Protein AF-A0A7H0H1T9-F1 (afdb_monomer_lite)

InterPro domains:
  IPR041459 Polyvalent protein, metallopeptidase domain [PF18818] (3-115)

Organism: NCBI:txid1385715

Structure (mmCIF, N/CA/C/O backbone):
data_AF-A0A7H0H1T9-F1
#
_entry.id   AF-A0A7H0H1T9-F1
#
loop_
_atom_site.group_PDB
_atom_site.id
_atom_site.type_symbol
_atom_site.label_atom_id
_atom_site.label_alt_id
_atom_site.label_comp_id
_atom_site.label_asym_id
_atom_site.label_entity_id
_atom_site.label_seq_id
_atom_site.pdbx_PDB_ins_code
_atom_site.Cartn_x
_atom_site.Cartn_y
_atom_site.Cartn_z
_atom_site.occupancy
_atom_site.B_iso_or_equiv
_atom_site.auth_seq_id
_atom_site.auth_comp_id
_atom_site.auth_asym_id
_atom_site.auth_atom_id
_atom_site.pdbx_PDB_model_num
ATOM 1 N N . MET A 1 1 ? 8.985 -14.635 19.500 1.00 42.47 1 MET A N 1
ATOM 2 C CA . MET A 1 1 ? 9.413 -14.313 18.121 1.00 42.47 1 MET A CA 1
ATOM 3 C C . MET A 1 1 ? 8.354 -13.411 17.518 1.00 42.47 1 MET A C 1
ATOM 5 O O . MET A 1 1 ? 7.211 -13.838 17.452 1.00 42.47 1 MET A O 1
ATOM 9 N N . HIS A 1 2 ? 8.699 -12.178 17.147 1.00 50.00 2 HIS A N 1
ATOM 10 C CA . HIS A 1 2 ? 7.789 -11.312 16.397 1.00 50.00 2 HIS A CA 1
ATOM 11 C C . HIS A 1 2 ? 7.675 -11.887 14.982 1.00 50.00 2 HIS A C 1
ATOM 13 O O . HIS A 1 2 ? 8.656 -11.876 14.238 1.00 50.00 2 HIS A O 1
ATOM 19 N N . GLN A 1 3 ? 6.524 -12.466 14.643 1.00 75.88 3 GLN A N 1
ATOM 2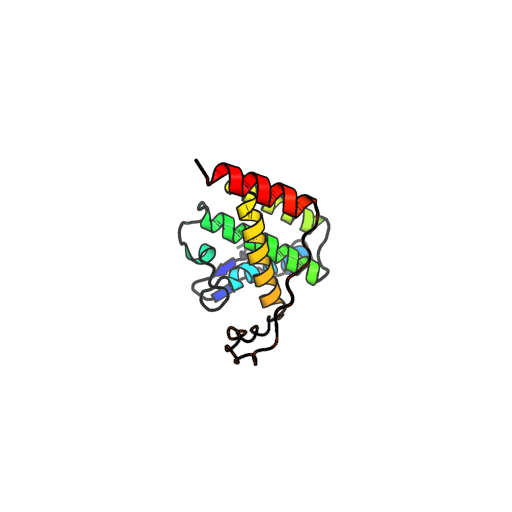0 C CA . GLN A 1 3 ? 6.206 -12.759 13.246 1.00 75.88 3 GLN A CA 1
ATOM 21 C C . GLN A 1 3 ? 6.087 -11.404 12.533 1.00 75.88 3 GLN A C 1
ATOM 23 O O . GLN A 1 3 ? 5.546 -10.469 13.116 1.00 75.88 3 GLN A O 1
ATOM 28 N N . ARG A 1 4 ? 6.681 -11.259 11.346 1.00 88.88 4 ARG A N 1
ATOM 29 C CA . ARG A 1 4 ? 6.696 -10.001 10.576 1.00 88.88 4 ARG A CA 1
ATOM 30 C C . ARG A 1 4 ? 5.705 -10.090 9.421 1.00 88.88 4 ARG A C 1
ATOM 32 O O . ARG A 1 4 ? 5.542 -11.179 8.874 1.00 88.88 4 ARG A O 1
ATOM 39 N N . ALA A 1 5 ? 5.089 -8.972 9.055 1.00 94.81 5 ALA A N 1
ATOM 40 C CA . ALA A 1 5 ? 4.353 -8.863 7.799 1.00 94.81 5 ALA A CA 1
ATOM 41 C C . ALA A 1 5 ? 5.335 -8.820 6.618 1.00 94.81 5 ALA A C 1
ATOM 43 O O . ALA A 1 5 ? 6.440 -8.292 6.779 1.00 94.81 5 ALA A O 1
ATOM 44 N N . TYR A 1 6 ? 4.983 -9.487 5.517 1.00 94.75 6 TYR A N 1
ATOM 45 C CA . TYR A 1 6 ? 5.679 -9.386 4.231 1.00 94.75 6 TYR A CA 1
ATOM 46 C C . TYR A 1 6 ? 4.896 -10.096 3.120 1.00 94.75 6 TYR A C 1
ATOM 48 O O . TYR A 1 6 ? 4.291 -11.150 3.335 1.00 94.75 6 TYR A O 1
ATOM 56 N N . TYR A 1 7 ? 5.028 -9.601 1.898 1.00 95.62 7 TYR A N 1
ATOM 57 C CA . TYR A 1 7 ? 4.786 -10.355 0.678 1.00 95.62 7 TYR A CA 1
ATOM 58 C C . TYR A 1 7 ? 6.059 -11.095 0.224 1.00 95.62 7 TYR A C 1
ATOM 60 O O . TYR A 1 7 ? 7.164 -10.553 0.247 1.00 95.62 7 TYR A O 1
ATOM 68 N N . SER A 1 8 ? 5.923 -12.359 -0.190 1.00 93.44 8 SER A N 1
ATOM 69 C CA . SER A 1 8 ? 7.004 -13.162 -0.776 1.00 93.44 8 SER A CA 1
ATOM 70 C C . SER A 1 8 ? 6.814 -13.296 -2.289 1.00 93.44 8 SER A C 1
ATOM 72 O O . SER A 1 8 ? 6.001 -14.117 -2.709 1.00 93.44 8 SER A O 1
ATOM 74 N N . PRO A 1 9 ? 7.595 -12.585 -3.129 1.00 90.69 9 PRO A N 1
ATOM 75 C CA . PRO A 1 9 ? 7.481 -12.704 -4.583 1.00 90.69 9 PRO A CA 1
ATOM 76 C C . PRO A 1 9 ? 7.804 -14.100 -5.124 1.00 90.69 9 PRO A C 1
ATOM 78 O O . PRO A 1 9 ? 7.276 -14.487 -6.156 1.00 90.69 9 PRO A O 1
ATOM 81 N N . MET A 1 10 ? 8.678 -14.852 -4.446 1.00 90.50 10 MET A N 1
ATOM 82 C CA . MET A 1 10 ? 9.077 -16.197 -4.878 1.00 90.50 10 MET A CA 1
ATOM 83 C C . MET A 1 10 ? 7.979 -17.236 -4.633 1.00 90.50 10 MET A C 1
ATOM 85 O O . MET A 1 10 ? 7.805 -18.139 -5.444 1.00 90.50 10 MET A O 1
ATOM 89 N N . MET A 1 11 ? 7.284 -17.130 -3.499 1.00 93.50 11 MET A N 1
ATOM 90 C CA . MET A 1 11 ? 6.227 -18.071 -3.116 1.00 93.50 11 MET A CA 1
ATOM 91 C C . MET A 1 11 ? 4.834 -17.590 -3.520 1.00 93.50 11 MET A C 1
ATOM 93 O O . MET A 1 11 ? 3.897 -18.376 -3.453 1.00 93.50 11 MET A O 1
ATOM 97 N N . ASP A 1 12 ? 4.710 -16.318 -3.902 1.00 95.31 12 ASP A N 1
ATOM 98 C CA . ASP A 1 12 ? 3.451 -15.623 -4.151 1.00 95.31 12 ASP A CA 1
ATOM 99 C C . ASP A 1 12 ? 2.472 -15.719 -2.961 1.00 95.31 12 ASP A C 1
ATOM 101 O O . ASP A 1 12 ? 1.321 -16.134 -3.082 1.00 95.31 12 ASP A O 1
ATOM 105 N N . ILE A 1 13 ? 2.967 -15.391 -1.761 1.00 95.75 13 ILE A N 1
ATOM 106 C CA . ILE A 1 13 ? 2.205 -15.474 -0.505 1.00 95.75 13 ILE A CA 1
ATOM 107 C C . ILE A 1 13 ? 2.376 -14.184 0.294 1.00 95.75 13 ILE A C 1
ATOM 109 O O . ILE A 1 13 ? 3.496 -13.696 0.461 1.00 95.75 13 ILE A O 1
ATOM 113 N N . VAL A 1 14 ? 1.271 -13.679 0.846 1.00 97.31 14 VAL A N 1
ATOM 114 C CA . VAL A 1 14 ? 1.269 -12.652 1.896 1.00 97.31 14 VAL A CA 1
ATOM 115 C C . VAL A 1 14 ? 1.283 -13.332 3.262 1.00 97.31 14 VAL A C 1
ATOM 117 O O . VAL A 1 14 ? 0.412 -14.141 3.578 1.00 97.31 14 VAL A O 1
ATOM 120 N N . ASN A 1 15 ? 2.274 -12.995 4.083 1.00 96.19 15 ASN A N 1
ATOM 121 C CA . ASN A 1 15 ? 2.363 -13.422 5.470 1.00 96.19 15 ASN A CA 1
ATOM 122 C C . ASN A 1 15 ? 1.981 -12.265 6.393 1.00 96.19 15 ASN A C 1
ATOM 124 O O . ASN A 1 15 ? 2.536 -11.175 6.279 1.00 96.19 15 ASN A O 1
ATOM 128 N N . MET A 1 16 ? 1.111 -12.536 7.366 1.00 97.06 16 MET A N 1
ATOM 129 C CA . MET A 1 16 ? 0.731 -11.578 8.402 1.00 97.06 16 MET A CA 1
ATOM 130 C C . MET A 1 16 ? 0.981 -12.150 9.801 1.00 97.06 16 MET A C 1
ATOM 132 O O . MET A 1 16 ? 0.732 -13.337 10.031 1.00 97.06 16 MET A O 1
ATOM 136 N N . PRO A 1 17 ? 1.437 -11.328 10.765 1.00 95.25 17 PRO A N 1
ATOM 137 C CA . PRO A 1 17 ? 1.392 -11.688 12.175 1.00 95.25 17 PRO A CA 1
ATOM 138 C C . PRO A 1 17 ? -0.060 -11.881 12.621 1.00 95.25 17 PRO A C 1
ATOM 140 O O . PRO A 1 17 ? -1.000 -11.423 11.965 1.00 95.25 17 PRO A O 1
ATOM 143 N N . LYS A 1 18 ? -0.256 -12.528 13.772 1.00 94.44 18 LYS A N 1
ATOM 144 C CA . LYS A 1 18 ? -1.609 -12.695 14.304 1.00 94.44 18 LYS A CA 1
ATOM 145 C C . LYS A 1 18 ? -2.249 -11.328 14.609 1.00 94.44 18 LYS A C 1
ATOM 147 O O . LYS A 1 18 ? -1.540 -10.469 15.150 1.00 94.44 18 LYS A O 1
ATOM 152 N N . PRO A 1 19 ? -3.551 -11.129 14.329 1.00 93.56 19 PRO A N 1
ATOM 153 C CA . PRO A 1 19 ? -4.226 -9.849 14.550 1.00 93.56 19 PRO A CA 1
ATOM 154 C C . PRO A 1 19 ? -4.070 -9.310 15.976 1.00 93.56 19 PRO A C 1
ATOM 156 O O . PRO A 1 19 ? -3.891 -8.113 16.160 1.00 93.56 19 PRO A O 1
ATOM 159 N N . GLU A 1 20 ? -4.022 -10.188 16.985 1.00 93.94 20 GLU A N 1
ATOM 160 C CA . GLU A 1 20 ? -3.917 -9.791 18.399 1.00 93.94 20 GLU A CA 1
ATOM 161 C C . GLU A 1 20 ? -2.565 -9.155 18.763 1.00 93.94 20 GLU A C 1
ATOM 163 O O . GLU A 1 20 ? -2.392 -8.655 19.871 1.00 93.94 20 GLU A O 1
ATOM 168 N N . THR A 1 21 ? -1.583 -9.198 17.856 1.00 93.06 21 THR A N 1
ATOM 169 C CA . THR A 1 21 ? -0.281 -8.541 18.045 1.00 93.06 21 THR A CA 1
ATOM 170 C C . THR A 1 21 ? -0.266 -7.078 17.600 1.00 93.06 21 THR A C 1
ATOM 172 O O . THR A 1 21 ? 0.717 -6.385 17.862 1.00 93.06 21 THR A O 1
ATOM 175 N N . PHE A 1 22 ? -1.332 -6.602 16.951 1.00 91.75 22 PHE A N 1
ATOM 176 C CA . PHE A 1 22 ? -1.473 -5.217 16.517 1.00 91.75 22 PHE A CA 1
ATOM 177 C C . PHE A 1 22 ? -2.194 -4.388 17.579 1.00 91.75 22 PHE A C 1
ATOM 179 O O . PHE A 1 22 ? -3.107 -4.863 18.251 1.00 91.75 22 PHE A O 1
ATOM 186 N N . THR A 1 23 ? -1.795 -3.123 17.715 1.00 90.62 23 THR A N 1
ATOM 187 C CA . THR A 1 23 ? -2.404 -2.189 18.674 1.00 90.62 23 THR A CA 1
ATOM 188 C C . THR A 1 23 ? -3.860 -1.876 18.327 1.00 90.62 23 THR A C 1
ATOM 190 O O . THR A 1 23 ? -4.676 -1.679 19.223 1.00 90.62 23 THR A O 1
ATOM 193 N N . THR A 1 24 ? -4.184 -1.817 17.033 1.00 92.56 24 THR A N 1
ATOM 194 C CA . THR A 1 24 ? -5.522 -1.498 16.523 1.00 92.56 24 THR A CA 1
ATOM 195 C C . THR A 1 24 ? -5.877 -2.397 15.341 1.00 92.56 24 THR A C 1
ATOM 197 O O . THR A 1 24 ? -4.992 -2.918 14.653 1.00 92.56 24 THR A O 1
ATOM 200 N N . SER A 1 25 ? -7.177 -2.570 15.090 1.00 94.19 25 SER A N 1
ATOM 201 C CA . SER A 1 25 ? -7.655 -3.366 13.950 1.00 94.19 25 SER A CA 1
ATOM 202 C C . SER A 1 25 ? -7.336 -2.667 12.628 1.00 94.19 25 SER A C 1
ATOM 204 O O . SER A 1 25 ? -6.944 -3.304 11.657 1.00 94.19 25 SER A O 1
ATOM 206 N N . GLU A 1 26 ? -7.433 -1.343 12.608 1.00 94.31 26 GLU A N 1
ATOM 207 C CA . GLU A 1 26 ? -7.103 -0.490 11.471 1.00 94.31 26 GLU A CA 1
ATOM 208 C C . GLU A 1 26 ? -5.619 -0.609 11.115 1.00 94.31 26 GLU A C 1
ATOM 210 O O . GLU A 1 26 ? -5.281 -0.744 9.945 1.00 94.31 26 GLU A O 1
ATOM 215 N N . GLY A 1 27 ? -4.731 -0.665 12.116 1.00 92.50 27 GLY A N 1
ATOM 216 C CA . GLY A 1 27 ? -3.302 -0.894 11.896 1.00 92.50 27 GLY A CA 1
ATOM 217 C C . GLY A 1 27 ? -3.012 -2.269 11.289 1.00 92.50 27 GLY A C 1
ATOM 218 O O . GLY A 1 27 ? -2.170 -2.380 10.398 1.00 92.50 27 GLY A O 1
ATOM 219 N N . TYR A 1 28 ? -3.742 -3.307 11.715 1.00 95.06 28 TYR A N 1
ATOM 220 C CA . TYR A 1 28 ? -3.655 -4.636 11.102 1.00 95.06 28 TYR A CA 1
ATOM 221 C C . TYR A 1 28 ? -4.037 -4.598 9.619 1.00 95.06 28 TYR A C 1
ATOM 223 O O . TYR A 1 28 ? -3.279 -5.084 8.778 1.00 95.06 28 TYR A O 1
ATOM 231 N N . TYR A 1 29 ? -5.186 -4.003 9.289 1.00 96.12 29 TYR A N 1
ATOM 232 C CA . TYR A 1 29 ? -5.654 -3.935 7.906 1.00 96.12 29 TYR A CA 1
ATOM 233 C C . TYR A 1 29 ? -4.794 -3.016 7.038 1.00 96.12 29 TYR A C 1
ATOM 235 O O . TYR A 1 29 ? -4.540 -3.366 5.893 1.00 96.12 29 TYR A O 1
ATOM 243 N N . GLN A 1 30 ? -4.267 -1.913 7.575 1.00 94.69 30 GLN A N 1
ATOM 244 C CA . GLN A 1 30 ? -3.320 -1.054 6.862 1.00 94.69 30 GLN A CA 1
ATOM 245 C C . GLN A 1 30 ? -2.063 -1.838 6.458 1.00 94.69 30 GLN A C 1
ATOM 247 O O . GLN A 1 30 ? -1.655 -1.798 5.299 1.00 94.69 30 GLN A O 1
ATOM 252 N N . THR A 1 31 ? -1.488 -2.616 7.384 1.00 95.12 31 THR A N 1
ATOM 253 C CA . THR A 1 31 ? -0.351 -3.497 7.070 1.00 95.12 31 THR A CA 1
ATOM 254 C C . THR A 1 31 ? -0.743 -4.595 6.078 1.00 95.12 31 THR A C 1
ATOM 256 O O . THR A 1 31 ? -0.009 -4.849 5.130 1.00 95.12 31 THR A O 1
ATOM 259 N N . LEU A 1 32 ? -1.913 -5.221 6.230 1.00 97.44 32 LEU A N 1
ATOM 260 C CA . LEU A 1 32 ? -2.384 -6.222 5.269 1.00 97.44 32 LEU A CA 1
ATOM 261 C C . LEU A 1 32 ? -2.541 -5.629 3.861 1.00 97.44 32 LEU A C 1
ATOM 263 O O . LEU A 1 32 ? -2.107 -6.241 2.889 1.00 97.44 32 LEU A O 1
ATOM 267 N N . PHE A 1 33 ? -3.141 -4.446 3.737 1.00 97.94 33 PHE A N 1
ATOM 268 C CA . PHE A 1 33 ? -3.336 -3.770 2.458 1.00 97.94 33 PHE A CA 1
ATOM 269 C C . PHE A 1 33 ? -2.017 -3.353 1.812 1.00 97.94 33 PHE A C 1
ATOM 271 O O . PHE A 1 33 ? -1.899 -3.443 0.590 1.00 97.94 33 PHE A O 1
ATOM 278 N N . HIS A 1 34 ? -1.013 -2.978 2.603 1.00 97.19 34 HIS A N 1
ATOM 279 C CA . HIS A 1 34 ? 0.345 -2.746 2.114 1.00 97.19 34 HIS A CA 1
ATOM 280 C C . HIS A 1 34 ? 0.914 -4.016 1.456 1.00 97.19 34 HIS A C 1
ATOM 282 O O . HIS A 1 34 ? 1.286 -4.002 0.280 1.00 97.19 34 HIS A O 1
ATOM 288 N N . GLU A 1 35 ? 0.883 -5.154 2.156 1.00 97.88 35 GLU A N 1
ATOM 289 C CA . GLU A 1 35 ? 1.419 -6.412 1.616 1.00 97.88 35 GLU A CA 1
ATOM 290 C C . GLU A 1 35 ? 0.596 -6.960 0.438 1.00 97.88 35 GLU A C 1
ATOM 292 O O . GLU A 1 35 ? 1.147 -7.507 -0.522 1.00 97.88 35 GLU A O 1
ATOM 297 N N . LEU A 1 36 ? -0.729 -6.787 0.458 1.00 98.25 36 LEU A N 1
ATOM 298 C CA . LEU A 1 36 ? -1.580 -7.110 -0.688 1.00 98.25 36 LEU A CA 1
ATOM 299 C C . LEU A 1 36 ? -1.243 -6.223 -1.888 1.00 98.25 36 LEU A C 1
ATOM 301 O O . LEU A 1 36 ? -1.162 -6.729 -3.008 1.00 98.25 36 LEU A O 1
ATOM 305 N N . THR A 1 37 ? -0.972 -4.935 -1.674 1.00 98.12 37 THR A N 1
ATOM 306 C CA . THR A 1 37 ? -0.547 -4.028 -2.745 1.00 98.12 37 THR A CA 1
ATOM 307 C C . THR A 1 37 ? 0.767 -4.499 -3.362 1.00 98.12 37 THR A C 1
ATOM 309 O O . THR A 1 37 ? 0.849 -4.593 -4.590 1.00 98.12 37 THR A O 1
ATOM 312 N N . HIS A 1 38 ? 1.757 -4.902 -2.560 1.00 97.44 38 HIS A N 1
ATOM 313 C CA . HIS A 1 38 ? 2.968 -5.549 -3.077 1.00 97.44 38 HIS A CA 1
ATOM 314 C C . HIS A 1 38 ? 2.658 -6.792 -3.899 1.00 97.44 38 HIS A C 1
ATOM 316 O O . HIS A 1 38 ? 3.204 -6.956 -4.994 1.00 97.44 38 HIS A O 1
ATOM 322 N N . SER A 1 39 ? 1.740 -7.638 -3.420 1.00 97.38 39 SER A N 1
ATOM 323 C CA . SER A 1 39 ? 1.371 -8.849 -4.141 1.00 97.38 39 SER A CA 1
ATOM 324 C C . SER A 1 39 ? 0.944 -8.519 -5.572 1.00 97.38 39 SER A C 1
ATOM 326 O O . SER A 1 39 ? 1.482 -9.101 -6.511 1.00 97.38 39 SER A O 1
ATOM 328 N N . THR A 1 40 ? 0.105 -7.507 -5.806 1.00 97.50 40 THR A N 1
ATOM 329 C CA . THR A 1 40 ? -0.359 -7.159 -7.165 1.00 97.50 40 THR A CA 1
ATOM 330 C C . THR A 1 40 ? 0.763 -6.885 -8.174 1.00 97.50 40 THR A C 1
ATOM 332 O O . THR A 1 40 ? 0.536 -7.034 -9.368 1.00 97.50 40 THR A O 1
ATOM 335 N N . GLY A 1 41 ? 1.981 -6.545 -7.735 1.00 95.81 41 GLY A N 1
ATOM 336 C CA . GLY A 1 41 ? 3.123 -6.312 -8.621 1.00 95.81 41 GLY A CA 1
ATOM 337 C C . GLY A 1 41 ? 3.780 -7.575 -9.186 1.00 95.81 41 GLY A C 1
ATOM 338 O O . GLY A 1 41 ? 4.691 -7.460 -10.000 1.00 95.81 41 GLY A O 1
ATOM 339 N N . HIS A 1 42 ? 3.359 -8.773 -8.772 1.00 95.38 42 HIS A N 1
ATOM 340 C CA . HIS A 1 42 ? 3.901 -10.039 -9.278 1.00 95.38 42 HIS A CA 1
ATOM 341 C C . HIS A 1 42 ? 3.731 -10.200 -10.794 1.00 95.38 42 HIS A C 1
ATOM 343 O O . HIS A 1 42 ? 2.802 -9.659 -11.394 1.00 95.38 42 HIS A O 1
ATOM 349 N N . LYS A 1 43 ? 4.598 -11.023 -11.396 1.00 92.69 43 LYS A N 1
ATOM 350 C CA . LYS A 1 43 ? 4.668 -11.245 -12.850 1.00 92.69 43 LYS A CA 1
ATOM 351 C C . LYS A 1 43 ? 3.372 -11.756 -13.479 1.00 92.69 43 LYS A C 1
ATOM 353 O O . LYS A 1 43 ? 3.123 -11.514 -14.648 1.00 92.69 43 LYS A O 1
ATOM 358 N N . SER A 1 44 ? 2.552 -12.482 -12.720 1.00 94.12 44 SER A N 1
ATOM 359 C CA . SER A 1 44 ? 1.244 -12.972 -13.184 1.00 94.12 44 SER A CA 1
ATOM 360 C C . SER A 1 44 ? 0.103 -11.958 -13.023 1.00 94.12 44 SER A C 1
ATOM 362 O O . SER A 1 44 ? -1.042 -12.294 -13.309 1.00 94.12 44 SER A O 1
ATOM 364 N N . ARG A 1 45 ? 0.392 -10.756 -12.508 1.00 94.81 45 ARG A N 1
ATOM 365 C CA . ARG A 1 45 ? -0.580 -9.700 -12.196 1.00 94.81 45 ARG A CA 1
ATOM 366 C C . ARG A 1 45 ? -0.198 -8.409 -12.925 1.00 94.81 45 ARG A C 1
ATOM 368 O O . ARG A 1 45 ? -0.234 -8.384 -14.148 1.00 94.81 45 ARG A O 1
ATOM 375 N N . LEU A 1 46 ? 0.165 -7.343 -12.210 1.00 95.44 46 LEU A N 1
ATOM 376 C CA . LEU A 1 46 ? 0.522 -6.053 -12.813 1.00 95.44 46 LEU A CA 1
ATOM 377 C C . LEU A 1 46 ? 1.970 -5.987 -13.322 1.00 95.44 46 LEU A C 1
ATOM 379 O O . LEU A 1 46 ? 2.350 -4.951 -13.860 1.00 95.44 46 LEU A O 1
ATOM 383 N N . ASP A 1 47 ? 2.765 -7.045 -13.112 1.00 94.06 47 ASP A N 1
ATOM 384 C CA . ASP A 1 47 ? 4.157 -7.182 -13.571 1.00 94.06 47 ASP A CA 1
ATOM 385 C C . ASP A 1 47 ? 4.988 -5.902 -13.368 1.00 94.06 47 ASP A C 1
ATOM 387 O O . ASP A 1 47 ? 5.571 -5.321 -14.288 1.00 94.06 47 ASP A O 1
ATOM 391 N N . ARG A 1 48 ? 4.999 -5.398 -12.127 1.00 93.06 48 ARG A N 1
ATOM 392 C CA . ARG A 1 48 ? 5.719 -4.164 -11.807 1.00 93.06 48 ARG A CA 1
ATOM 393 C C . ARG A 1 48 ? 7.214 -4.446 -11.742 1.00 93.06 48 ARG A C 1
ATOM 395 O O . ARG A 1 48 ? 7.699 -5.123 -10.834 1.00 93.06 48 ARG A O 1
ATOM 402 N N . ALA A 1 49 ? 7.958 -3.844 -12.667 1.00 84.06 49 ALA A N 1
ATOM 403 C CA . ALA A 1 49 ? 9.412 -3.952 -12.727 1.00 84.06 49 ALA A CA 1
ATOM 404 C C . ALA A 1 49 ? 10.091 -3.579 -11.395 1.00 84.06 49 ALA A C 1
ATOM 406 O O . ALA A 1 49 ? 11.066 -4.222 -11.009 1.00 84.06 49 ALA A O 1
ATOM 407 N N . GLU A 1 50 ? 9.552 -2.600 -10.658 1.00 80.19 50 GLU A N 1
ATOM 408 C CA . GLU A 1 50 ? 10.081 -2.159 -9.362 1.00 80.19 50 GLU A CA 1
ATOM 409 C C . GLU A 1 50 ? 10.119 -3.266 -8.297 1.00 80.19 50 GLU A C 1
ATOM 411 O O . GLU A 1 50 ? 11.073 -3.324 -7.524 1.00 80.19 50 GLU A O 1
ATOM 416 N N . LEU A 1 51 ? 9.153 -4.191 -8.308 1.00 78.19 51 LEU A N 1
ATOM 417 C CA . LEU A 1 51 ? 9.106 -5.333 -7.391 1.00 78.19 51 LEU A CA 1
ATOM 418 C C . LEU A 1 51 ? 10.171 -6.393 -7.726 1.00 78.19 51 LEU A C 1
ATOM 420 O O . LEU A 1 51 ? 10.630 -7.136 -6.859 1.00 78.19 51 LEU A O 1
ATOM 424 N N . THR A 1 52 ? 10.572 -6.474 -8.997 1.00 60.72 52 THR A N 1
ATOM 425 C CA . THR A 1 52 ? 11.457 -7.530 -9.522 1.00 60.72 52 THR A CA 1
ATOM 426 C C . THR A 1 52 ? 12.911 -7.097 -9.703 1.00 60.72 52 THR A C 1
ATOM 428 O O . THR A 1 52 ? 13.755 -7.936 -10.013 1.00 60.72 52 THR A O 1
ATOM 431 N N . ALA A 1 53 ? 13.226 -5.815 -9.483 1.00 62.09 53 ALA A N 1
ATOM 432 C CA . ALA A 1 53 ? 14.524 -5.230 -9.818 1.00 62.09 53 ALA A CA 1
ATOM 433 C C . ALA A 1 53 ? 15.713 -5.855 -9.058 1.00 62.09 53 ALA A C 1
ATOM 435 O O . ALA A 1 53 ? 16.836 -5.824 -9.548 1.00 62.09 53 ALA A O 1
ATOM 436 N N . GLY A 1 54 ? 15.498 -6.464 -7.884 1.00 58.47 54 GLY A N 1
ATOM 437 C CA . GLY A 1 54 ? 16.544 -7.220 -7.173 1.00 58.47 54 GLY A CA 1
ATOM 438 C C . GLY A 1 54 ? 17.703 -6.373 -6.624 1.00 58.47 54 GLY A C 1
ATOM 439 O O . GLY A 1 54 ? 18.677 -6.921 -6.117 1.00 58.47 54 GLY A O 1
ATOM 440 N N . GLU A 1 55 ? 17.596 -5.044 -6.670 1.00 61.72 55 GLU A N 1
ATOM 441 C CA . GLU A 1 55 ? 18.673 -4.094 -6.342 1.00 61.72 55 GLU A CA 1
ATOM 442 C C . GLU A 1 55 ? 18.843 -3.843 -4.823 1.00 61.72 55 GLU A C 1
ATOM 444 O O . GLU A 1 55 ? 19.620 -2.988 -4.399 1.00 61.72 55 GLU A O 1
ATOM 449 N N . GLY A 1 56 ? 18.139 -4.601 -3.976 1.00 64.69 56 GLY A N 1
ATOM 450 C CA . GLY A 1 56 ? 18.212 -4.509 -2.514 1.00 64.69 56 GLY A CA 1
ATOM 451 C C . GLY A 1 56 ? 17.402 -3.354 -1.905 1.00 64.69 56 GLY A C 1
ATOM 452 O O . GLY A 1 56 ? 16.904 -2.471 -2.599 1.00 64.69 56 GLY A O 1
ATOM 453 N N . LYS A 1 57 ? 17.279 -3.348 -0.569 1.00 68.19 57 LYS A N 1
ATOM 454 C CA . LYS A 1 57 ? 16.382 -2.452 0.202 1.00 68.19 57 LYS A CA 1
ATOM 455 C C . LYS A 1 57 ? 16.754 -0.962 0.206 1.00 68.19 57 LYS A C 1
ATOM 457 O O . LYS A 1 57 ? 16.035 -0.152 0.773 1.00 68.19 57 LYS A O 1
ATOM 462 N N . GLN A 1 58 ? 17.904 -0.597 -0.352 1.00 70.50 58 GLN A N 1
ATOM 463 C CA . GLN A 1 58 ? 18.353 0.801 -0.454 1.00 70.50 58 GLN A CA 1
ATOM 464 C C . GLN A 1 58 ? 18.291 1.322 -1.894 1.00 70.50 58 GLN A C 1
ATOM 466 O O . GLN A 1 58 ? 18.738 2.431 -2.176 1.00 70.50 58 GLN A O 1
ATOM 471 N N . SER A 1 59 ? 17.766 0.519 -2.819 1.00 80.75 59 SER A N 1
ATOM 472 C CA . SER A 1 59 ? 17.632 0.914 -4.213 1.00 80.75 59 SER A CA 1
ATOM 473 C C . SER A 1 59 ? 16.463 1.873 -4.426 1.00 80.75 59 SER A C 1
ATOM 475 O O . SER A 1 59 ? 15.455 1.855 -3.717 1.00 80.75 59 SER A O 1
ATOM 477 N N . THR A 1 60 ? 16.577 2.696 -5.465 1.00 83.31 60 THR A N 1
ATOM 478 C CA . THR A 1 60 ? 15.488 3.570 -5.917 1.00 83.31 60 THR A CA 1
ATOM 479 C C . THR A 1 60 ? 14.295 2.769 -6.441 1.00 83.31 60 THR A C 1
ATOM 481 O O . THR A 1 60 ? 13.165 3.240 -6.369 1.00 83.31 60 THR A O 1
ATOM 484 N N . SER A 1 61 ? 14.510 1.570 -6.991 1.00 86.06 61 SER A N 1
ATOM 485 C CA . SER A 1 61 ? 13.423 0.664 -7.383 1.00 86.06 61 SER A CA 1
ATOM 486 C C . SER A 1 61 ? 12.638 0.178 -6.164 1.00 86.06 61 SER A C 1
ATOM 488 O O . SER A 1 61 ? 11.418 0.311 -6.156 1.00 86.06 61 SER A O 1
ATOM 490 N N . TYR A 1 62 ? 13.327 -0.246 -5.101 1.00 85.88 62 TYR A N 1
ATOM 491 C CA . TYR A 1 62 ? 12.697 -0.614 -3.832 1.00 85.88 62 TYR A CA 1
ATOM 492 C C . TYR A 1 62 ? 11.907 0.549 -3.217 1.00 85.88 62 TYR A C 1
ATOM 494 O O . TYR A 1 62 ? 10.728 0.396 -2.931 1.00 85.88 62 TYR A O 1
ATOM 502 N N . ALA A 1 63 ? 12.507 1.741 -3.103 1.00 88.31 63 ALA A N 1
ATOM 503 C CA . ALA A 1 63 ? 11.814 2.912 -2.554 1.00 88.31 63 ALA A CA 1
ATOM 504 C C . ALA A 1 63 ? 10.563 3.311 -3.364 1.00 88.31 63 ALA A C 1
ATOM 506 O O . ALA A 1 63 ? 9.579 3.778 -2.795 1.00 88.31 63 ALA A O 1
ATOM 507 N N . ARG A 1 64 ? 10.576 3.115 -4.692 1.00 91.00 64 ARG A N 1
ATOM 508 C CA . ARG A 1 64 ? 9.389 3.326 -5.537 1.00 91.00 64 ARG A CA 1
ATOM 509 C C . ARG A 1 64 ? 8.301 2.291 -5.269 1.00 91.00 64 ARG A C 1
ATOM 511 O O . ARG A 1 64 ? 7.137 2.667 -5.214 1.00 91.00 64 ARG A O 1
ATOM 518 N N . GLU A 1 65 ? 8.661 1.020 -5.117 1.00 94.69 65 GLU A N 1
ATOM 519 C CA . GLU A 1 65 ? 7.695 -0.048 -4.832 1.00 94.69 65 GLU A CA 1
ATOM 520 C C . GLU A 1 65 ? 7.061 0.107 -3.444 1.00 94.69 65 GLU A C 1
ATOM 522 O O . GLU A 1 65 ? 5.853 -0.050 -3.308 1.00 94.69 65 GLU A O 1
ATOM 527 N N . GLU A 1 66 ? 7.835 0.502 -2.436 1.00 93.44 66 GLU A N 1
ATOM 528 C CA . GLU A 1 66 ? 7.315 0.821 -1.100 1.00 93.44 66 GLU A CA 1
ATOM 529 C C . GLU A 1 66 ? 6.373 2.034 -1.136 1.00 93.44 66 GLU A C 1
ATOM 531 O O . GLU A 1 66 ? 5.300 2.009 -0.540 1.00 93.44 66 GLU A O 1
ATOM 536 N N . LEU A 1 67 ? 6.705 3.078 -1.908 1.00 94.44 67 LEU A N 1
ATOM 537 C CA . LEU A 1 67 ? 5.804 4.219 -2.097 1.00 94.44 67 LEU A CA 1
ATOM 538 C C . LEU A 1 67 ? 4.472 3.801 -2.745 1.00 94.44 67 LEU A C 1
ATOM 540 O O . LEU A 1 67 ? 3.415 4.280 -2.337 1.00 94.44 67 LEU A O 1
ATOM 544 N N . ILE A 1 68 ? 4.515 2.899 -3.733 1.00 96.25 68 ILE A N 1
ATOM 545 C CA . ILE A 1 68 ? 3.313 2.322 -4.355 1.00 96.25 68 ILE A CA 1
ATOM 546 C C . ILE A 1 68 ? 2.495 1.549 -3.312 1.00 96.25 68 ILE A C 1
ATOM 548 O O . ILE A 1 68 ? 1.277 1.723 -3.254 1.00 96.25 68 ILE A O 1
ATOM 552 N N . ALA A 1 69 ? 3.144 0.729 -2.482 1.00 96.38 69 ALA A N 1
ATOM 553 C CA . ALA A 1 69 ? 2.485 -0.061 -1.446 1.00 96.38 69 ALA A CA 1
ATOM 554 C C . ALA A 1 69 ? 1.811 0.800 -0.371 1.00 96.38 69 ALA A C 1
ATOM 556 O O . ALA A 1 69 ? 0.651 0.556 -0.041 1.00 96.38 69 ALA A O 1
ATOM 557 N N . GLU A 1 70 ? 2.477 1.852 0.108 1.00 95.88 70 GLU A N 1
ATOM 558 C CA . GLU A 1 70 ? 1.914 2.780 1.097 1.00 95.88 70 GLU A CA 1
ATOM 559 C C . GLU A 1 70 ? 0.720 3.578 0.552 1.00 95.88 70 GLU A C 1
ATOM 561 O O . GLU A 1 70 ? -0.307 3.736 1.223 1.00 95.88 70 GLU A O 1
ATOM 566 N N . MET A 1 71 ? 0.813 4.059 -0.693 1.00 95.81 71 MET A N 1
ATOM 567 C CA . MET A 1 71 ? -0.308 4.735 -1.351 1.00 95.81 71 MET A CA 1
ATOM 568 C C . MET A 1 71 ? -1.483 3.779 -1.577 1.00 95.81 71 MET A C 1
ATOM 570 O O . MET A 1 71 ? -2.621 4.133 -1.278 1.00 95.81 71 MET A O 1
ATOM 574 N N . GLY A 1 72 ? -1.218 2.553 -2.038 1.00 97.25 72 GLY A N 1
ATOM 575 C CA . GLY A 1 72 ? -2.258 1.547 -2.263 1.00 97.25 72 GLY A CA 1
ATOM 576 C C . GLY A 1 72 ? -2.948 1.133 -0.963 1.00 97.25 72 GLY A C 1
ATOM 577 O O . GLY A 1 72 ? -4.175 1.076 -0.911 1.00 97.25 72 GLY A O 1
ATOM 578 N N . ALA A 1 73 ? -2.186 0.958 0.121 1.00 96.44 73 ALA A N 1
ATOM 579 C CA . ALA A 1 73 ? -2.732 0.708 1.453 1.00 96.44 73 ALA A CA 1
ATOM 580 C C . ALA A 1 73 ? -3.653 1.836 1.929 1.00 96.44 73 ALA A C 1
ATOM 582 O O . ALA A 1 73 ? -4.712 1.576 2.505 1.00 96.44 73 ALA A O 1
ATOM 583 N N . SER A 1 74 ? -3.272 3.086 1.660 1.00 95.19 74 SER A N 1
ATOM 584 C CA . SER A 1 74 ? -4.083 4.262 1.983 1.00 95.19 74 SER A CA 1
ATOM 585 C C . SER A 1 74 ? -5.383 4.294 1.171 1.00 95.19 74 SER A C 1
ATOM 587 O O . SER A 1 74 ? -6.453 4.502 1.743 1.00 95.19 74 SER A O 1
ATOM 589 N N . PHE A 1 75 ? -5.327 4.013 -0.136 1.00 95.69 75 PHE A N 1
ATOM 590 C CA . PHE A 1 75 ? -6.514 3.955 -0.999 1.00 95.69 75 PHE A CA 1
ATOM 591 C C . PHE A 1 75 ? -7.481 2.848 -0.573 1.00 95.69 75 PHE A C 1
ATOM 593 O O . PHE A 1 75 ? -8.682 3.086 -0.457 1.00 95.69 75 PHE A O 1
ATOM 600 N N . LEU A 1 76 ? -6.963 1.658 -0.264 1.00 97.00 76 LEU A N 1
ATOM 601 C CA . LEU A 1 76 ? -7.762 0.531 0.220 1.00 97.00 76 LEU A CA 1
ATOM 602 C C . LEU A 1 76 ? -8.372 0.805 1.597 1.00 97.00 76 LEU A C 1
ATOM 604 O O . LEU A 1 76 ? -9.528 0.463 1.834 1.00 97.00 76 LEU A O 1
ATOM 608 N N . SER A 1 77 ? -7.632 1.468 2.488 1.00 95.69 77 SER A N 1
ATOM 609 C CA . SER A 1 77 ? -8.144 1.864 3.807 1.00 95.69 77 SER A CA 1
ATOM 610 C C . SER A 1 77 ? -9.294 2.864 3.689 1.00 95.69 77 SER A C 1
ATOM 612 O O . SER A 1 77 ? -10.299 2.734 4.391 1.00 95.69 77 SER A O 1
ATOM 614 N N . ALA A 1 78 ? -9.174 3.830 2.773 1.00 93.88 78 ALA A N 1
ATOM 615 C CA . ALA A 1 78 ? -10.241 4.776 2.465 1.00 93.88 78 ALA A CA 1
ATOM 616 C C . ALA A 1 78 ? -11.463 4.066 1.859 1.00 93.88 78 ALA A C 1
ATOM 618 O O . ALA A 1 78 ? -12.581 4.270 2.329 1.00 93.88 78 ALA A O 1
ATOM 619 N N . ALA A 1 79 ? -11.255 3.179 0.880 1.00 94.81 79 ALA A N 1
ATOM 620 C CA . ALA A 1 79 ? -12.326 2.408 0.245 1.00 94.81 79 ALA A CA 1
ATOM 621 C C . ALA A 1 79 ? -13.066 1.487 1.233 1.00 94.81 79 ALA A C 1
ATOM 623 O O . ALA A 1 79 ? -14.283 1.337 1.150 1.00 94.81 79 ALA A O 1
ATOM 624 N N . ALA A 1 80 ? -12.352 0.902 2.197 1.00 94.44 80 ALA A N 1
ATOM 625 C CA . ALA A 1 80 ? -12.927 0.054 3.239 1.00 94.44 80 ALA A CA 1
ATOM 626 C C . ALA A 1 80 ? -13.600 0.841 4.383 1.00 94.44 80 ALA A C 1
ATOM 628 O O . ALA A 1 80 ? -14.212 0.230 5.258 1.00 94.44 80 ALA A O 1
ATOM 629 N N . GLY A 1 81 ? -13.488 2.175 4.407 1.00 94.69 81 GLY A N 1
ATOM 630 C CA . GLY A 1 81 ? -14.044 3.011 5.475 1.00 94.69 81 GLY A CA 1
ATOM 631 C C . GLY A 1 81 ? -13.328 2.861 6.822 1.00 94.69 81 GLY A C 1
ATOM 632 O O . GLY A 1 81 ? -13.933 3.108 7.862 1.00 94.69 81 GLY A O 1
ATOM 633 N N . ILE A 1 82 ? -12.057 2.443 6.809 1.00 92.12 82 ILE A N 1
ATOM 634 C CA . ILE A 1 82 ? -11.232 2.232 8.013 1.00 92.12 82 ILE A CA 1
ATOM 635 C C . ILE A 1 82 ? -10.102 3.261 8.153 1.00 92.12 82 ILE A C 1
ATOM 637 O O . ILE A 1 82 ? -9.259 3.143 9.041 1.00 92.12 82 ILE A O 1
ATOM 641 N N . ALA A 1 83 ? -10.056 4.254 7.262 1.00 87.88 83 ALA A N 1
ATOM 642 C CA . ALA A 1 83 ? -9.141 5.376 7.385 1.00 87.88 83 ALA A CA 1
ATOM 643 C C . ALA A 1 83 ? -9.488 6.196 8.638 1.00 87.88 83 ALA A C 1
ATOM 645 O O . ALA A 1 83 ? -10.599 6.698 8.803 1.00 87.88 83 ALA A O 1
ATOM 646 N N . THR A 1 84 ? -8.514 6.305 9.534 1.00 86.88 84 THR A N 1
AT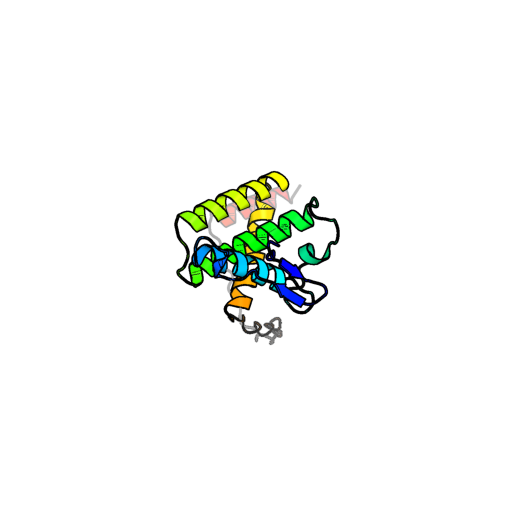OM 647 C CA . THR A 1 84 ? -8.550 7.128 10.746 1.00 86.88 84 THR A CA 1
ATOM 648 C C . THR A 1 84 ? -7.460 8.189 10.682 1.00 86.88 84 THR A C 1
ATOM 650 O O . THR A 1 84 ? -6.446 7.997 10.007 1.00 86.88 84 THR A O 1
ATOM 653 N N . GLU A 1 85 ? -7.600 9.255 11.471 1.00 86.19 85 GLU A N 1
ATOM 654 C CA . GLU A 1 85 ? -6.564 10.289 11.598 1.00 86.19 85 GLU A CA 1
ATOM 655 C C . GLU A 1 85 ? -5.192 9.679 11.946 1.00 86.19 85 GLU A C 1
ATOM 657 O O . GLU A 1 85 ? -4.172 10.054 11.371 1.00 86.19 85 GLU A O 1
ATOM 662 N N . GLN A 1 86 ? -5.158 8.668 12.820 1.00 83.44 86 GLN A N 1
ATOM 663 C CA . GLN A 1 86 ? -3.915 7.990 13.195 1.00 83.44 86 GLN A CA 1
ATOM 664 C C . GLN A 1 86 ? -3.285 7.226 12.022 1.00 83.44 86 GLN A C 1
ATOM 666 O O . GLN A 1 86 ? -2.075 7.305 11.809 1.00 83.44 86 GLN A O 1
ATOM 671 N N . THR A 1 87 ? -4.078 6.463 11.267 1.00 80.12 87 THR A N 1
ATOM 672 C CA . THR A 1 87 ? -3.569 5.700 10.114 1.00 80.12 87 THR A CA 1
ATOM 673 C C . THR A 1 87 ? -3.132 6.617 8.976 1.00 80.12 87 THR A C 1
ATOM 675 O O . THR A 1 87 ? -2.151 6.312 8.301 1.00 80.12 87 THR A O 1
ATOM 678 N N . GLU A 1 88 ? -3.807 7.756 8.798 1.00 84.38 88 GLU A N 1
ATOM 679 C CA . GLU A 1 88 ? -3.432 8.784 7.825 1.00 84.38 88 GLU A CA 1
ATOM 680 C C . GLU A 1 88 ? -2.114 9.457 8.210 1.00 84.38 88 GLU A C 1
ATOM 682 O O . GLU A 1 88 ? -1.212 9.555 7.382 1.00 84.38 88 GLU A O 1
ATOM 687 N N . GLN A 1 89 ? -1.948 9.849 9.477 1.00 83.75 89 GLN A N 1
ATOM 688 C CA . GLN A 1 89 ? -0.689 10.408 9.977 1.00 83.75 89 GLN A CA 1
ATOM 689 C C . GLN A 1 89 ? 0.478 9.428 9.803 1.00 83.75 89 GLN A C 1
ATOM 691 O O . GLN A 1 89 ? 1.562 9.831 9.375 1.00 83.75 89 GLN A O 1
ATOM 696 N N . ASN A 1 90 ? 0.252 8.138 10.078 1.00 80.88 90 ASN A N 1
ATOM 697 C CA . ASN A 1 90 ? 1.251 7.096 9.844 1.00 80.88 90 ASN A CA 1
ATOM 698 C C . ASN A 1 90 ? 1.620 7.011 8.355 1.00 80.88 90 ASN A C 1
ATOM 700 O O . ASN A 1 90 ? 2.802 7.064 8.018 1.00 80.88 90 ASN A O 1
ATOM 704 N N . ALA A 1 91 ? 0.625 6.942 7.464 1.00 82.38 91 ALA A N 1
ATOM 705 C CA . ALA A 1 91 ? 0.847 6.882 6.020 1.00 82.38 91 ALA A CA 1
ATOM 706 C C . ALA A 1 91 ? 1.619 8.109 5.509 1.00 82.38 91 ALA A C 1
ATOM 708 O O . ALA A 1 91 ? 2.581 7.965 4.759 1.00 82.38 91 ALA A O 1
ATOM 709 N N . VAL A 1 92 ? 1.264 9.315 5.965 1.00 85.38 92 VAL A N 1
ATOM 710 C CA . VAL A 1 92 ? 1.969 10.559 5.613 1.00 85.38 92 VAL A CA 1
ATOM 711 C C . VAL A 1 92 ? 3.435 10.508 6.046 1.00 85.38 92 VAL A C 1
ATOM 713 O O . VAL A 1 92 ? 4.311 10.874 5.262 1.00 85.38 92 VAL A O 1
ATOM 716 N N . ALA A 1 93 ? 3.724 10.024 7.258 1.00 84.12 93 ALA A N 1
ATOM 717 C CA . ALA A 1 93 ? 5.096 9.898 7.746 1.00 84.12 93 ALA A CA 1
ATOM 718 C C . ALA A 1 93 ? 5.927 8.920 6.894 1.00 84.12 93 ALA A C 1
ATOM 720 O O . ALA A 1 93 ? 7.070 9.229 6.544 1.00 84.12 93 ALA A O 1
ATOM 721 N N . TYR A 1 94 ? 5.354 7.773 6.512 1.00 79.06 94 TYR A N 1
ATOM 722 C CA . TYR A 1 94 ? 6.025 6.807 5.638 1.00 79.06 94 TYR A CA 1
ATOM 723 C C . TYR A 1 94 ? 6.226 7.348 4.222 1.00 79.06 94 TYR A C 1
ATOM 725 O O . TYR A 1 94 ? 7.340 7.289 3.701 1.00 79.06 94 TYR A O 1
ATOM 733 N N . ILE A 1 95 ? 5.192 7.951 3.628 1.00 81.94 95 ILE A N 1
ATOM 734 C CA . ILE A 1 95 ? 5.272 8.593 2.311 1.00 81.94 95 ILE A CA 1
ATOM 735 C C . ILE A 1 95 ? 6.378 9.650 2.310 1.00 81.94 95 ILE A C 1
ATOM 737 O O . ILE A 1 95 ? 7.209 9.641 1.407 1.00 81.94 95 ILE A O 1
ATOM 741 N N . GLN A 1 96 ? 6.454 10.510 3.330 1.00 83.56 96 GLN A N 1
ATOM 742 C CA . GLN A 1 96 ? 7.496 11.536 3.409 1.00 83.56 96 GLN A CA 1
ATOM 743 C C . GLN A 1 96 ? 8.907 10.929 3.443 1.00 83.56 96 GLN A C 1
ATOM 745 O O . GLN A 1 96 ? 9.787 11.385 2.715 1.00 83.56 96 GLN A O 1
ATOM 750 N N . ASN A 1 97 ? 9.113 9.858 4.216 1.00 82.00 97 ASN A N 1
ATOM 751 C CA . ASN A 1 97 ? 10.394 9.153 4.257 1.00 82.00 97 ASN A CA 1
ATOM 752 C C . ASN A 1 97 ? 10.784 8.568 2.883 1.00 82.00 97 ASN A C 1
ATOM 754 O O . ASN A 1 97 ? 11.946 8.645 2.474 1.00 82.00 97 ASN A O 1
ATOM 758 N N . TRP A 1 98 ? 9.820 8.026 2.133 1.00 81.81 98 TRP A N 1
ATOM 759 C CA . TRP A 1 98 ? 10.063 7.533 0.774 1.00 81.81 98 TRP A CA 1
ATOM 760 C C . TRP A 1 98 ? 10.344 8.665 -0.217 1.00 81.81 98 TRP A C 1
ATOM 762 O O . TRP A 1 98 ? 11.249 8.543 -1.042 1.00 81.81 98 TRP A O 1
ATOM 772 N N . LEU A 1 99 ? 9.633 9.790 -0.113 1.00 81.69 99 LEU A N 1
ATOM 773 C CA . LEU A 1 99 ? 9.880 10.975 -0.938 1.00 81.69 99 LEU A CA 1
ATOM 774 C C . LEU A 1 99 ? 11.301 11.512 -0.761 1.00 81.69 99 LEU A C 1
ATOM 776 O O . LEU A 1 99 ? 11.945 11.861 -1.753 1.00 81.69 99 LEU A O 1
ATOM 780 N N . ASP A 1 100 ? 11.819 11.513 0.465 1.00 83.06 100 ASP A N 1
ATOM 781 C CA . ASP A 1 100 ? 13.183 11.956 0.747 1.00 83.06 100 ASP A CA 1
ATOM 782 C C . ASP A 1 100 ? 14.226 11.040 0.084 1.00 83.06 100 ASP A C 1
ATOM 784 O O . ASP A 1 100 ? 15.163 11.527 -0.558 1.00 83.06 100 ASP A O 1
ATOM 788 N N . LEU A 1 101 ? 14.024 9.717 0.126 1.00 79.69 101 LEU A N 1
ATOM 789 C CA . LEU A 1 101 ? 14.864 8.746 -0.593 1.00 79.69 101 LEU A CA 1
ATOM 790 C C . LEU A 1 101 ? 14.783 8.906 -2.120 1.00 79.69 101 LEU A C 1
ATOM 792 O O . LEU A 1 101 ? 15.766 8.674 -2.829 1.00 79.69 101 LEU A O 1
ATOM 796 N N . LEU A 1 102 ? 13.636 9.358 -2.626 1.00 80.88 102 LEU A N 1
ATOM 797 C CA . LEU A 1 102 ? 13.403 9.673 -4.037 1.00 80.88 102 LEU A CA 1
ATOM 798 C C . LEU A 1 102 ? 13.790 11.113 -4.411 1.00 80.88 102 LEU A C 1
ATOM 800 O O . LEU A 1 102 ? 13.485 11.564 -5.516 1.00 80.88 102 LEU A O 1
ATOM 804 N N . LYS A 1 103 ? 14.482 11.839 -3.520 1.00 85.62 103 LYS A N 1
ATOM 805 C CA . LYS A 1 103 ? 14.938 13.226 -3.726 1.00 85.62 103 LYS A CA 1
ATOM 806 C C . LYS A 1 103 ? 13.802 14.192 -4.087 1.00 85.62 103 LYS A C 1
ATOM 808 O O . LYS A 1 103 ? 14.028 15.169 -4.799 1.00 85.62 103 LYS A O 1
ATOM 813 N N . ASN A 1 104 ? 12.596 13.931 -3.585 1.00 80.50 104 ASN A N 1
ATOM 814 C CA . ASN A 1 104 ? 11.403 14.750 -3.790 1.00 80.50 104 ASN A CA 1
ATOM 815 C C . ASN A 1 104 ? 11.022 14.959 -5.276 1.00 80.50 104 ASN A C 1
ATOM 817 O O . ASN A 1 104 ? 10.486 16.007 -5.653 1.00 80.50 104 ASN A O 1
ATOM 821 N N . ASP A 1 105 ? 11.266 13.963 -6.138 1.00 85.06 105 ASP A N 1
ATOM 822 C CA . ASP A 1 105 ? 10.830 14.004 -7.539 1.00 85.06 105 ASP A CA 1
ATOM 823 C C . ASP A 1 105 ? 9.307 13.823 -7.661 1.00 85.06 105 ASP A C 1
ATOM 825 O O . ASP A 1 105 ? 8.767 12.716 -7.594 1.00 85.06 105 ASP A O 1
ATOM 829 N N . LYS A 1 106 ? 8.607 14.933 -7.911 1.00 83.69 106 LYS A N 1
ATOM 830 C CA . LYS A 1 106 ? 7.145 14.981 -8.071 1.00 83.69 106 LYS A CA 1
ATOM 831 C C . LYS A 1 106 ? 6.617 14.057 -9.172 1.00 83.69 106 LYS A C 1
ATOM 833 O O . LYS A 1 106 ? 5.489 13.583 -9.059 1.00 83.69 106 LYS A O 1
ATOM 838 N N . LYS A 1 107 ? 7.391 13.788 -10.230 1.00 88.00 107 LYS A N 1
ATOM 839 C CA . LYS A 1 107 ? 6.948 12.891 -11.310 1.00 88.00 107 LYS A CA 1
ATOM 840 C C . LYS A 1 107 ? 6.843 11.454 -10.815 1.00 88.00 107 LYS A C 1
ATOM 842 O O . LYS A 1 107 ? 5.892 10.763 -11.172 1.00 88.00 107 LYS A O 1
ATOM 847 N N . LEU A 1 108 ? 7.777 11.028 -9.963 1.00 85.38 108 LEU A N 1
ATOM 848 C CA . LEU A 1 108 ? 7.760 9.690 -9.372 1.00 85.38 108 LEU A CA 1
ATOM 849 C C . LEU A 1 108 ? 6.552 9.492 -8.458 1.00 85.38 108 LEU A C 1
ATOM 851 O O . LEU A 1 108 ? 5.970 8.415 -8.463 1.00 85.38 108 LEU A O 1
ATOM 855 N N . VAL A 1 109 ? 6.128 10.537 -7.743 1.00 86.62 109 VAL A N 1
ATOM 856 C CA . VAL A 1 109 ? 4.922 10.504 -6.896 1.00 86.62 109 VAL A CA 1
ATOM 857 C C . VAL A 1 109 ? 3.673 10.229 -7.723 1.00 86.62 109 VAL A C 1
ATOM 859 O O . VAL A 1 109 ? 2.896 9.343 -7.390 1.00 86.62 109 VAL A O 1
ATOM 862 N N . VAL A 1 110 ? 3.501 10.952 -8.832 1.00 90.06 110 VAL A N 1
ATOM 863 C CA . VAL A 1 110 ? 2.343 10.776 -9.723 1.00 90.06 110 VAL A CA 1
ATOM 864 C C . VAL A 1 110 ? 2.347 9.381 -10.355 1.00 90.06 110 VAL A C 1
ATOM 866 O O . VAL A 1 110 ? 1.310 8.723 -10.420 1.00 90.06 110 VAL A O 1
ATOM 869 N N . GLN A 1 111 ? 3.517 8.894 -10.774 1.00 92.50 111 GLN A N 1
ATOM 870 C CA . GLN A 1 111 ? 3.659 7.538 -11.309 1.00 92.50 111 GLN A CA 1
ATOM 871 C C . GLN A 1 111 ? 3.353 6.464 -10.257 1.00 92.50 111 GLN A C 1
ATOM 873 O O . GLN A 1 111 ? 2.673 5.486 -10.567 1.00 92.50 111 GLN A O 1
ATOM 878 N N . ALA A 1 112 ? 3.830 6.644 -9.022 1.00 93.06 112 ALA A N 1
ATOM 879 C CA . ALA A 1 112 ? 3.553 5.733 -7.920 1.00 93.06 112 ALA A CA 1
ATOM 880 C C . ALA A 1 112 ? 2.057 5.705 -7.588 1.00 93.06 112 ALA A C 1
ATOM 882 O O . ALA A 1 112 ? 1.484 4.624 -7.497 1.00 93.06 112 ALA A O 1
ATOM 883 N N . ALA A 1 113 ? 1.407 6.869 -7.519 1.00 93.25 113 ALA A N 1
ATOM 884 C CA . ALA A 1 113 ? -0.027 6.977 -7.273 1.00 93.25 113 ALA A CA 1
ATOM 885 C C . ALA A 1 113 ? -0.855 6.271 -8.359 1.00 93.25 113 ALA A C 1
ATOM 887 O O . ALA A 1 113 ? -1.763 5.511 -8.038 1.00 93.25 113 ALA A O 1
ATOM 888 N N . SER A 1 114 ? -0.508 6.443 -9.641 1.00 95.69 114 SER A N 1
ATOM 889 C CA . SER A 1 114 ? -1.180 5.739 -10.745 1.00 95.69 114 SER A CA 1
ATOM 890 C C . SER A 1 114 ? -1.040 4.214 -10.633 1.00 95.69 114 SER A C 1
ATOM 892 O O . SER A 1 114 ? -2.009 3.479 -10.816 1.00 95.69 114 SER A O 1
ATOM 894 N N . LYS A 1 115 ? 0.150 3.716 -10.275 1.00 97.00 115 LYS A N 1
ATOM 895 C CA . LYS A 1 115 ? 0.379 2.278 -10.056 1.00 97.00 115 LYS A CA 1
ATOM 896 C C . LYS A 1 115 ? -0.352 1.750 -8.818 1.00 97.00 115 LYS A C 1
ATOM 898 O O . LYS A 1 115 ? -0.878 0.641 -8.860 1.00 97.00 115 LYS A O 1
ATOM 903 N N . ALA A 1 116 ? -0.392 2.536 -7.746 1.00 97.12 116 ALA A N 1
ATOM 904 C CA . ALA A 1 116 ? -1.107 2.220 -6.516 1.00 97.12 116 ALA A CA 1
ATOM 905 C C . ALA A 1 116 ? -2.622 2.142 -6.742 1.00 97.12 116 ALA A C 1
ATOM 907 O O . ALA A 1 116 ? -3.262 1.224 -6.238 1.00 97.12 116 ALA A O 1
ATOM 908 N N . GLN A 1 117 ? -3.177 3.044 -7.555 1.00 96.56 117 GLN A N 1
ATOM 909 C CA . GLN A 1 117 ? -4.587 3.030 -7.939 1.00 96.56 117 GLN A CA 1
ATOM 910 C C . GLN A 1 117 ? -4.953 1.726 -8.661 1.00 96.56 117 GLN A C 1
ATOM 912 O O . GLN A 1 117 ? -5.844 1.012 -8.210 1.00 96.56 117 GLN A O 1
ATOM 917 N N . ARG A 1 118 ? -4.186 1.343 -9.692 1.00 97.44 118 ARG A N 1
ATOM 918 C CA . ARG A 1 118 ? -4.394 0.076 -10.423 1.00 97.44 118 ARG A CA 1
ATOM 919 C C . ARG A 1 118 ? -4.287 -1.154 -9.517 1.00 97.44 118 ARG A C 1
ATOM 921 O O . ARG A 1 118 ? -4.995 -2.140 -9.705 1.00 97.44 118 ARG A O 1
ATOM 928 N N . ALA A 1 119 ? -3.384 -1.116 -8.535 1.00 97.62 119 ALA A N 1
ATOM 929 C CA . ALA A 1 119 ? -3.261 -2.177 -7.539 1.00 97.62 119 ALA A CA 1
ATOM 930 C C . ALA A 1 119 ? -4.494 -2.255 -6.627 1.00 97.62 119 ALA A C 1
ATOM 932 O O . ALA A 1 119 ? -5.007 -3.349 -6.389 1.00 97.62 119 ALA A O 1
ATOM 933 N N . ALA A 1 120 ? -4.986 -1.110 -6.150 1.00 97.56 120 ALA A N 1
ATOM 934 C CA . ALA A 1 120 ? -6.185 -1.039 -5.326 1.00 97.56 120 ALA A CA 1
ATOM 935 C C . ALA A 1 120 ? -7.425 -1.526 -6.094 1.00 97.56 120 ALA A C 1
ATOM 937 O O . ALA A 1 120 ? -8.171 -2.348 -5.574 1.00 97.56 120 ALA A O 1
ATOM 938 N N . GLU A 1 121 ? -7.604 -1.103 -7.346 1.00 96.00 121 GLU A N 1
ATOM 939 C CA . GLU A 1 121 ? -8.697 -1.548 -8.224 1.00 96.00 121 GLU A CA 1
ATOM 940 C C . GLU A 1 121 ? -8.693 -3.063 -8.435 1.00 96.00 121 GLU A C 1
ATOM 942 O O . GLU A 1 121 ? -9.724 -3.712 -8.253 1.00 96.00 121 GLU A O 1
ATOM 947 N N . MET A 1 122 ? -7.521 -3.648 -8.712 1.00 96.62 122 MET A N 1
ATOM 948 C CA . MET A 1 122 ? -7.367 -5.100 -8.829 1.00 96.62 122 MET A CA 1
ATOM 949 C C . MET A 1 122 ? -7.791 -5.826 -7.544 1.00 96.62 122 MET A C 1
ATOM 951 O O . MET A 1 122 ? -8.463 -6.853 -7.617 1.00 96.62 122 MET A O 1
ATOM 955 N N . ILE A 1 123 ? -7.413 -5.309 -6.371 1.00 96.88 123 ILE A N 1
ATOM 956 C CA . ILE A 1 123 ? -7.776 -5.899 -5.071 1.00 96.88 123 ILE A CA 1
ATOM 957 C C . ILE A 1 123 ? -9.277 -5.758 -4.794 1.00 96.88 123 ILE A C 1
ATOM 959 O O . ILE A 1 123 ? -9.891 -6.684 -4.267 1.00 96.88 123 ILE A O 1
ATOM 963 N N . LEU A 1 124 ? -9.874 -4.625 -5.166 1.00 95.94 124 LEU A N 1
ATOM 964 C CA . LEU A 1 124 ? -11.309 -4.366 -5.027 1.00 95.94 124 LEU A CA 1
ATOM 965 C C . LEU A 1 124 ? -12.158 -5.143 -6.049 1.00 95.94 124 LEU A C 1
ATOM 967 O O . LEU A 1 124 ? -13.381 -5.180 -5.923 1.00 95.94 124 LEU A O 1
ATOM 971 N N . GLY A 1 125 ? -11.530 -5.786 -7.038 1.00 91.19 125 GLY A N 1
ATOM 972 C CA . GLY A 1 125 ? -12.225 -6.511 -8.100 1.00 91.19 125 GLY A CA 1
ATOM 973 C C . GLY A 1 125 ? -12.866 -5.589 -9.138 1.00 91.19 125 GLY A C 1
ATOM 974 O O . GLY A 1 125 ? -13.762 -6.015 -9.864 1.00 91.19 125 GLY A O 1
ATOM 975 N N . HIS A 1 126 ? -12.419 -4.334 -9.218 1.00 81.62 126 HIS A N 1
ATOM 976 C CA . HIS A 1 126 ? -12.757 -3.436 -10.313 1.00 81.62 126 HIS A CA 1
ATOM 977 C C . HIS A 1 126 ? -11.853 -3.786 -11.493 1.00 81.62 126 HIS A C 1
ATOM 979 O O . HIS A 1 126 ? -10.735 -3.295 -11.617 1.00 81.62 126 HIS A O 1
ATOM 985 N N . THR A 1 127 ? -12.305 -4.710 -12.334 1.00 61.56 127 THR A N 1
ATOM 986 C CA . THR A 1 127 ? -11.707 -4.892 -13.653 1.00 61.56 127 THR A CA 1
ATOM 987 C C . THR A 1 127 ? -12.199 -3.761 -14.537 1.00 61.56 127 THR A C 1
ATOM 989 O O . THR A 1 127 ? -13.409 -3.635 -14.732 1.00 61.56 127 THR A O 1
ATOM 992 N N . GLU A 1 128 ? -11.288 -2.974 -15.104 1.00 55.25 128 GLU A N 1
ATOM 993 C CA . GLU A 1 128 ? -11.580 -2.396 -16.411 1.00 55.25 128 GLU A CA 1
ATOM 994 C C . GLU A 1 128 ? -11.918 -3.585 -17.314 1.00 55.25 128 GLU A C 1
ATOM 996 O O . GLU A 1 128 ? -11.106 -4.505 -17.478 1.00 55.25 128 GLU A O 1
ATOM 1001 N N . GLU A 1 129 ? -13.160 -3.643 -17.801 1.00 48.44 129 GLU A N 1
ATOM 1002 C CA . GLU A 1 129 ? -13.423 -4.457 -18.981 1.00 48.44 129 GLU A CA 1
ATOM 1003 C C . GLU A 1 129 ? -12.393 -4.016 -20.024 1.00 48.44 129 GLU A C 1
ATOM 1005 O O . GLU A 1 129 ? -12.127 -2.812 -20.105 1.00 48.44 129 GLU A O 1
ATOM 1010 N N . PRO A 1 130 ? -11.741 -4.945 -20.745 1.00 44.16 130 PRO A N 1
ATOM 1011 C CA . PRO A 1 130 ? -10.845 -4.539 -21.810 1.00 44.16 130 PRO A CA 1
ATOM 1012 C C . PRO A 1 130 ? -11.638 -3.573 -22.682 1.00 44.16 130 PRO A C 1
ATOM 1014 O O . PRO A 1 130 ? -12.701 -3.945 -23.180 1.00 44.16 130 PRO A O 1
ATOM 1017 N N . GLU A 1 131 ? -11.173 -2.328 -22.791 1.00 49.22 131 GLU A N 1
ATOM 1018 C CA . GLU A 1 131 ? -11.627 -1.454 -23.858 1.00 49.22 131 GLU A CA 1
ATOM 1019 C C . GLU A 1 131 ? -11.434 -2.291 -25.120 1.00 49.22 131 GLU A C 1
ATOM 1021 O O . GLU A 1 131 ? -10.298 -2.657 -25.442 1.00 49.22 131 GLU A O 1
ATOM 1026 N N . ASP A 1 132 ? -12.540 -2.724 -25.737 1.00 40.44 132 ASP A N 1
ATOM 1027 C CA . ASP A 1 132 ? -12.507 -3.340 -27.055 1.00 40.44 132 ASP A CA 1
ATOM 1028 C C . ASP A 1 132 ? -11.584 -2.447 -27.871 1.00 40.44 132 ASP A C 1
ATOM 1030 O O . ASP A 1 132 ? -11.865 -1.253 -27.987 1.00 40.44 132 ASP A O 1
ATOM 1034 N N . GLU A 1 133 ? -10.447 -2.991 -28.325 1.00 43.09 133 GLU A N 1
ATOM 1035 C CA . GLU A 1 133 ? -9.504 -2.261 -29.162 1.00 43.09 133 GLU A CA 1
ATOM 1036 C C . GLU A 1 133 ? -10.335 -1.599 -30.254 1.00 43.09 133 GLU A C 1
ATOM 1038 O O . GLU A 1 133 ? -10.854 -2.281 -31.144 1.00 43.09 133 GLU A O 1
ATOM 1043 N N . GLU A 1 134 ? -10.535 -0.286 -30.140 1.00 43.03 134 GLU A N 1
ATOM 1044 C CA . GLU A 1 134 ? -11.282 0.467 -31.123 1.00 43.03 134 GLU A CA 1
ATOM 1045 C C . GLU A 1 134 ? -10.413 0.384 -32.373 1.00 43.03 134 GLU A C 1
ATOM 1047 O O . GLU A 1 134 ? -9.390 1.064 -32.502 1.00 43.03 134 GLU A O 1
ATOM 1052 N N . GLN A 1 135 ? -10.737 -0.582 -33.240 1.00 38.94 135 GLN A N 1
ATOM 1053 C CA . GLN A 1 135 ? -10.055 -0.762 -34.506 1.00 38.94 135 GLN A CA 1
ATOM 1054 C C . GLN A 1 135 ? -10.014 0.619 -35.153 1.00 38.94 135 GLN A C 1
ATOM 1056 O O . GLN A 1 135 ? -11.068 1.265 -35.229 1.00 38.94 135 GLN A O 1
ATOM 1061 N N . PRO A 1 136 ? -8.836 1.097 -35.602 1.00 43.00 136 PRO A N 1
ATOM 1062 C CA . PRO A 1 136 ? -8.756 2.390 -36.258 1.00 43.00 136 PRO A CA 1
ATOM 1063 C C . PRO A 1 136 ? -9.829 2.408 -37.345 1.00 43.00 136 PRO A C 1
ATOM 1065 O O . PRO A 1 136 ? -9.956 1.398 -38.051 1.00 43.00 136 PRO A O 1
ATOM 1068 N N . PRO A 1 137 ? -10.638 3.482 -37.443 1.00 41.81 137 PRO A N 1
ATOM 1069 C CA . PRO A 1 137 ? -11.830 3.476 -38.269 1.00 41.81 137 PRO A CA 1
ATOM 1070 C C . PRO A 1 137 ? -11.442 2.988 -39.656 1.00 41.81 137 PRO A C 1
ATOM 1072 O O . PRO A 1 137 ? -10.602 3.584 -40.338 1.00 41.81 137 PRO A O 1
ATOM 1075 N N . THR A 1 138 ? -12.016 1.845 -40.033 1.00 41.97 138 THR A N 1
ATOM 1076 C CA . THR A 1 138 ? -11.920 1.337 -41.392 1.00 41.97 138 THR A CA 1
ATOM 1077 C C . THR A 1 138 ? -12.351 2.479 -42.293 1.00 41.97 138 THR A C 1
ATOM 1079 O O . THR A 1 138 ? -13.414 3.068 -42.098 1.00 41.97 138 THR A O 1
ATOM 1082 N N . ALA A 1 139 ? -11.479 2.854 -43.228 1.00 46.84 139 ALA A N 1
ATOM 1083 C CA . ALA A 1 139 ? -11.758 3.886 -44.207 1.00 46.84 139 ALA A CA 1
ATOM 1084 C C . ALA A 1 139 ? -12.914 3.414 -45.101 1.00 46.84 139 ALA A C 1
ATOM 1086 O O . ALA A 1 139 ? -12.709 2.876 -46.184 1.00 46.84 139 ALA A O 1
ATOM 1087 N N . THR A 1 140 ? -14.146 3.579 -44.628 1.00 39.41 140 THR A N 1
ATOM 1088 C CA . THR A 1 140 ? -15.331 3.515 -45.464 1.00 39.41 140 THR A CA 1
ATOM 1089 C C . THR A 1 140 ? -15.323 4.770 -46.316 1.00 39.41 140 THR A C 1
ATOM 1091 O O . THR A 1 140 ? -15.437 5.887 -45.805 1.00 39.41 140 THR A O 1
ATOM 1094 N N . GLU A 1 141 ? -15.122 4.561 -47.613 1.00 45.66 141 GLU A N 1
ATOM 1095 C CA . GLU A 1 141 ? -15.228 5.559 -48.669 1.00 45.66 141 GLU A CA 1
ATOM 1096 C C . GLU A 1 141 ? -16.455 6.449 -48.431 1.00 45.66 141 GLU A C 1
ATOM 1098 O O . GLU A 1 141 ? -17.600 5.997 -48.483 1.00 45.66 141 GLU A O 1
ATOM 1103 N N . ARG A 1 142 ? -16.229 7.737 -48.151 1.00 36.88 142 ARG A N 1
ATOM 1104 C CA . ARG A 1 142 ? -17.317 8.716 -48.182 1.00 36.88 142 ARG A CA 1
ATOM 1105 C C . ARG A 1 142 ? -17.684 8.974 -49.647 1.00 36.88 142 ARG A C 1
ATOM 1107 O O . ARG A 1 142 ? -16.770 9.207 -50.444 1.00 36.88 142 ARG A O 1
ATOM 1114 N N . PRO 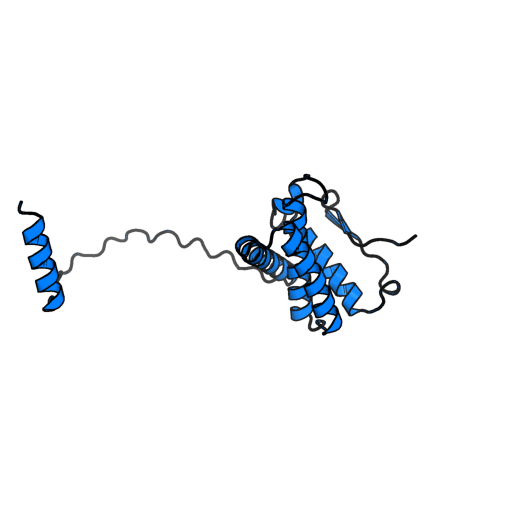A 1 143 ? -18.975 9.037 -50.010 1.00 38.38 143 PRO A N 1
ATOM 1115 C CA . PRO A 1 143 ? -19.358 9.547 -51.314 1.00 38.38 143 PRO A CA 1
ATOM 1116 C C . PRO A 1 143 ? -18.988 11.032 -51.412 1.00 38.38 143 PRO A C 1
ATOM 1118 O O . PRO A 1 143 ? -19.101 11.787 -50.444 1.00 38.38 143 PRO A O 1
ATOM 1121 N N . ALA A 1 144 ? -18.527 11.438 -52.593 1.00 46.44 144 ALA A N 1
ATOM 1122 C CA . ALA A 1 144 ? -18.188 12.817 -52.910 1.00 46.44 144 ALA A CA 1
ATOM 1123 C C . ALA A 1 144 ? -19.426 13.725 -52.797 1.00 46.44 144 ALA A C 1
ATOM 1125 O O . ALA A 1 144 ? -20.374 13.575 -53.565 1.00 46.44 144 ALA A O 1
ATOM 1126 N N . ALA A 1 145 ? -19.395 14.680 -51.866 1.00 41.53 145 ALA A N 1
ATOM 1127 C CA . ALA A 1 145 ? -20.319 15.809 -51.828 1.00 41.53 145 ALA A CA 1
ATOM 1128 C C . ALA A 1 145 ? -19.595 17.062 -51.299 1.00 41.53 145 ALA A C 1
ATOM 1130 O O . ALA A 1 145 ? -19.310 17.185 -50.112 1.00 41.53 145 ALA A O 1
ATOM 1131 N N . GLU A 1 146 ? -19.233 17.910 -52.263 1.00 43.06 146 GLU A N 1
ATOM 1132 C CA . GLU A 1 146 ? -19.187 19.381 -52.268 1.00 43.06 146 GLU A CA 1
ATOM 1133 C C . GLU A 1 146 ? -18.648 20.126 -51.027 1.00 43.06 146 GLU A C 1
ATOM 1135 O O . GLU A 1 146 ? -19.336 20.337 -50.032 1.00 43.06 146 GLU A O 1
ATOM 1140 N N . LEU A 1 147 ? -17.404 20.608 -51.138 1.00 39.66 147 LEU A N 1
ATOM 1141 C CA . LEU A 1 147 ? -16.786 21.551 -50.204 1.00 39.66 147 LEU A CA 1
ATOM 1142 C C . LEU A 1 147 ? -17.230 22.982 -50.542 1.00 39.66 147 LEU A C 1
ATOM 1144 O O . LEU A 1 147 ? -16.771 23.552 -51.531 1.00 39.66 147 LEU A O 1
ATOM 1148 N N . ALA A 1 148 ? -18.066 23.589 -49.700 1.00 47.28 148 ALA A N 1
ATOM 1149 C CA . ALA A 1 148 ? -18.157 25.044 -49.631 1.00 47.28 148 ALA A CA 1
ATOM 1150 C C . ALA A 1 148 ? -16.979 25.565 -48.789 1.00 47.28 148 ALA A C 1
ATOM 1152 O O . ALA A 1 148 ? -16.748 25.085 -47.678 1.00 47.28 148 ALA A O 1
ATOM 1153 N N . ALA A 1 149 ? -16.205 26.507 -49.333 1.00 51.62 149 ALA A N 1
ATOM 1154 C CA . ALA A 1 149 ? -15.092 27.132 -48.623 1.00 51.62 149 ALA A CA 1
ATOM 1155 C C . ALA A 1 149 ? -15.607 27.958 -47.425 1.00 51.62 149 ALA A C 1
ATOM 1157 O O . ALA A 1 149 ? -16.622 28.642 -47.575 1.00 51.62 149 ALA A O 1
ATOM 1158 N N . PRO A 1 150 ? -14.938 27.926 -46.258 1.00 50.53 150 PRO A N 1
ATOM 1159 C CA . PRO A 1 150 ? -15.310 28.785 -45.140 1.00 50.53 150 PRO A CA 1
ATOM 1160 C C . PRO A 1 150 ? -14.959 30.248 -45.454 1.00 50.53 150 PRO A C 1
ATOM 1162 O O . PRO A 1 150 ? -13.892 30.531 -46.006 1.00 50.53 150 PRO A O 1
ATOM 1165 N N . GLU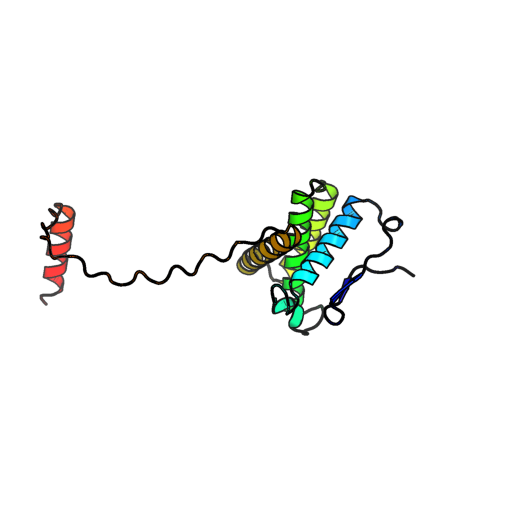 A 1 151 ? -15.858 31.177 -45.118 1.00 56.72 151 GLU A N 1
ATOM 1166 C CA . GLU A 1 151 ? -15.555 32.612 -45.128 1.00 56.72 151 GLU A CA 1
ATOM 1167 C C . GLU A 1 151 ? -14.488 32.910 -44.068 1.00 56.72 151 GLU A C 1
ATOM 1169 O O . GLU A 1 151 ? -14.645 32.553 -42.902 1.00 56.72 151 GLU A O 1
ATOM 1174 N N . LEU A 1 152 ? -13.392 33.532 -44.501 1.00 58.16 152 LEU A N 1
ATOM 1175 C CA . LEU A 1 152 ? -12.279 33.946 -43.648 1.00 58.16 152 LEU A CA 1
ATOM 1176 C C . LEU A 1 152 ? -12.597 35.302 -43.019 1.00 58.16 152 LEU A C 1
ATOM 1178 O O . LEU A 1 152 ? -13.031 36.213 -43.734 1.00 58.16 152 LEU A O 1
ATOM 1182 N N . ASP A 1 153 ? -12.351 35.446 -41.718 1.00 64.88 153 ASP A N 1
ATOM 1183 C CA . ASP A 1 153 ? -12.503 36.735 -41.047 1.00 64.88 153 ASP A CA 1
ATOM 1184 C C . ASP A 1 153 ? -11.350 37.699 -41.396 1.00 64.88 153 ASP A C 1
ATOM 1186 O O . ASP A 1 153 ? -10.345 37.323 -42.007 1.00 64.88 153 ASP A O 1
ATOM 1190 N N . ASP A 1 154 ? -11.509 38.984 -41.074 1.00 60.22 154 ASP A N 1
ATOM 1191 C CA . ASP A 1 154 ? -10.528 40.010 -41.453 1.00 60.22 154 ASP A CA 1
ATOM 1192 C C . ASP A 1 154 ? -9.150 39.800 -40.792 1.00 60.22 154 ASP A C 1
ATOM 1194 O O . ASP A 1 154 ? -8.127 40.182 -41.367 1.00 60.22 154 ASP A O 1
ATOM 1198 N N . THR A 1 155 ? -9.103 39.120 -39.646 1.00 57.66 155 THR A N 1
ATOM 1199 C CA . THR A 1 155 ? -7.871 38.735 -38.942 1.00 57.66 155 THR A CA 1
ATOM 1200 C C . THR A 1 155 ? -7.124 37.643 -39.706 1.00 57.66 155 THR A C 1
ATOM 1202 O O . THR A 1 155 ? -5.909 37.734 -39.903 1.00 57.66 155 THR A O 1
ATOM 1205 N N . ASP A 1 156 ? -7.853 36.651 -40.218 1.00 61.28 156 ASP A N 1
ATOM 1206 C CA . ASP A 1 156 ? -7.293 35.584 -41.051 1.00 61.28 156 ASP A CA 1
ATOM 1207 C C . ASP A 1 156 ? -6.760 36.130 -42.386 1.00 61.28 156 ASP A C 1
ATOM 1209 O O . ASP A 1 156 ? -5.760 35.650 -42.930 1.00 61.28 156 ASP A O 1
ATOM 1213 N N . ARG A 1 157 ? -7.386 37.187 -42.917 1.00 65.06 157 ARG A N 1
ATOM 1214 C CA . ARG A 1 157 ? -6.947 37.844 -44.159 1.00 65.06 157 ARG A CA 1
ATOM 1215 C C . ARG A 1 157 ? -5.666 38.651 -43.970 1.00 65.06 157 ARG A C 1
ATOM 1217 O O . ARG A 1 157 ? -4.815 38.622 -44.862 1.00 65.06 157 ARG A O 1
ATOM 1224 N N . GLU A 1 158 ? -5.500 39.329 -42.835 1.00 64.69 158 GLU A N 1
ATOM 1225 C CA . GLU A 1 158 ? -4.254 40.031 -42.501 1.00 64.69 158 GLU A CA 1
ATOM 1226 C C . GLU A 1 158 ? -3.088 39.059 -42.286 1.00 64.69 158 GLU A C 1
ATOM 1228 O O . GLU A 1 158 ? -1.993 39.293 -42.805 1.00 64.69 158 GLU A O 1
ATOM 1233 N N . PHE A 1 159 ? -3.323 37.934 -41.602 1.00 59.31 159 PHE A N 1
ATOM 1234 C CA . PHE A 1 159 ? -2.285 36.933 -41.350 1.00 59.31 159 PHE A CA 1
ATOM 1235 C C . PHE A 1 159 ? -1.769 36.306 -42.656 1.00 59.31 159 PHE A C 1
ATOM 1237 O O . PHE A 1 159 ? -0.562 36.247 -42.897 1.00 59.31 159 PHE A O 1
ATOM 1244 N N . MET A 1 160 ? -2.682 35.955 -43.566 1.00 62.00 160 MET A N 1
ATOM 1245 C CA . MET A 1 160 ? -2.344 35.375 -44.871 1.00 62.00 160 MET A CA 1
ATOM 1246 C C . MET A 1 160 ? -1.684 36.379 -45.833 1.00 62.00 160 MET A C 1
ATOM 1248 O O . MET A 1 160 ? -0.925 35.982 -46.723 1.00 62.00 160 MET A O 1
ATOM 1252 N N . ALA A 1 161 ? -1.965 37.679 -45.693 1.00 67.69 161 ALA A N 1
ATOM 1253 C CA . ALA A 1 161 ? -1.308 38.728 -46.474 1.00 67.69 161 ALA A CA 1
ATOM 1254 C C . ALA A 1 161 ? 0.133 38.975 -45.999 1.00 67.69 161 ALA A C 1
ATOM 1256 O O . ALA A 1 161 ? 1.034 39.120 -46.829 1.00 67.69 161 ALA A O 1
ATOM 1257 N N . ALA A 1 162 ? 0.363 38.960 -44.682 1.00 62.34 162 ALA A N 1
ATOM 1258 C CA . ALA A 1 162 ? 1.698 39.056 -44.104 1.00 62.34 162 ALA A CA 1
ATOM 1259 C C . ALA A 1 162 ? 2.559 37.838 -44.481 1.00 62.34 162 ALA A C 1
ATOM 1261 O O . ALA A 1 162 ? 3.692 38.003 -44.926 1.00 62.34 162 ALA A O 1
ATOM 1262 N N . GLU A 1 163 ? 2.008 36.625 -44.404 1.00 60.41 163 GLU A N 1
ATOM 1263 C CA . GLU A 1 163 ? 2.728 35.385 -44.722 1.00 60.41 163 GLU A CA 1
ATOM 1264 C C . GLU A 1 163 ? 3.169 35.315 -46.197 1.00 60.41 163 GLU A C 1
ATOM 1266 O O . GLU A 1 163 ? 4.301 34.936 -46.504 1.00 60.41 163 GLU A O 1
ATOM 1271 N N . LYS A 1 164 ? 2.328 35.787 -47.128 1.00 61.75 164 LYS A N 1
ATOM 1272 C CA . LYS A 1 164 ? 2.680 35.876 -48.557 1.00 61.75 164 LYS A CA 1
ATOM 1273 C C . LYS A 1 164 ? 3.756 36.916 -48.863 1.00 61.75 164 LYS A C 1
ATOM 1275 O O . LYS A 1 164 ? 4.479 36.747 -49.839 1.00 61.75 164 LYS A O 1
ATOM 1280 N N . SER A 1 165 ? 3.868 37.967 -48.051 1.00 62.06 165 SER A N 1
ATOM 1281 C CA . SER A 1 165 ? 4.916 38.982 -48.204 1.00 62.06 165 SER A CA 1
ATOM 1282 C C . SER A 1 165 ? 6.293 38.467 -47.780 1.00 62.06 165 SER A C 1
ATOM 1284 O O . SER A 1 165 ? 7.288 38.915 -48.336 1.00 62.06 165 SER A O 1
ATOM 1286 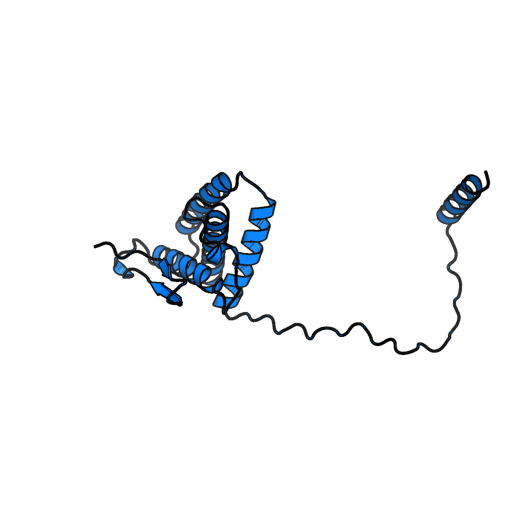N N . TRP A 1 166 ? 6.360 37.538 -46.822 1.00 49.69 166 TRP A N 1
ATOM 1287 C CA . TRP A 1 166 ? 7.614 36.950 -46.331 1.00 49.69 166 TRP A CA 1
ATOM 1288 C C . TRP A 1 166 ? 8.153 35.817 -47.214 1.00 49.69 166 TRP A C 1
ATOM 1290 O O . TRP A 1 166 ? 9.344 35.535 -47.186 1.00 49.69 166 TRP A O 1
ATOM 1300 N N . LEU A 1 167 ? 7.289 35.164 -47.995 1.00 56.16 167 LEU A N 1
ATOM 1301 C CA . LEU A 1 167 ? 7.656 34.062 -48.895 1.00 56.16 167 LEU A CA 1
ATOM 1302 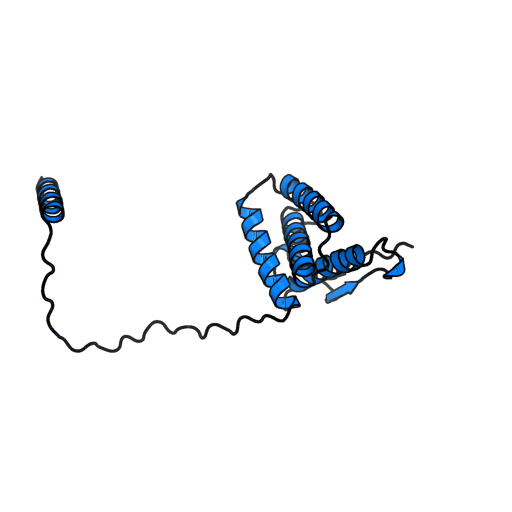C C . LEU A 1 167 ? 8.039 34.523 -50.314 1.00 56.16 167 LEU A C 1
ATOM 1304 O O . LEU A 1 167 ? 8.311 33.685 -51.173 1.00 56.16 167 LEU A O 1
ATOM 1308 N N . ALA A 1 168 ? 8.014 35.833 -50.574 1.00 58.62 168 ALA A N 1
ATOM 1309 C CA . ALA A 1 168 ? 8.272 36.426 -51.886 1.00 58.62 168 ALA A CA 1
ATOM 1310 C C . ALA A 1 168 ? 9.639 37.138 -52.005 1.00 58.62 168 ALA A C 1
ATOM 1312 O O . ALA A 1 168 ? 9.871 37.797 -53.020 1.00 58.62 168 ALA A O 1
ATOM 1313 N N . GLU A 1 169 ? 10.537 36.981 -51.023 1.00 48.34 169 GLU A N 1
ATOM 1314 C CA . GLU A 1 169 ? 11.952 37.401 -51.092 1.00 48.34 169 GLU A CA 1
ATOM 1315 C C . GLU A 1 169 ? 12.916 36.210 -51.030 1.00 48.34 169 GLU A C 1
ATOM 1317 O O . GLU A 1 169 ? 12.738 35.331 -50.155 1.00 48.34 169 GLU A O 1
#

pLDDT: mean 79.45, std 19.08, range [36.88, 98.25]

Foldseek 3Di:
DDDDWAQDLVVLDTDAGDCVVDPDNLVRQLSVQLRLLLSQCHPVHVVPCLSVVPPDCLDLSNLLSSLLSLLLSQVLCVVVVNDDPVSVVVSVVSNVVSCVSVVVPPVSNVVSNVSSVSSNCVVVVNDPPPPPPPPDPDPDDDPDDDDDDDDDDPVRVVVVVVVVVVVPD

Secondary structure (DSSP, 8-state):
--PPPEEETTTTEEE---GGGSSSHHHHHHHHHHHHHHHHTSTTTT--HHHH----TTSHHHHHHHHHHHHHHHHHHHHTT---HHHHHHHHHHHHHHHHHTTT-HHHHHHHHHHHHHHHHHHHT---------PPPP---PPP---PPPPPPHHHHHHHHHHHHHS--

Radius of gyration: 26.27 Å; chains: 1; bounding box: 39×58×72 Å

Sequence (169 aa):
MHQRAYYSPMMDIVNMPKPETFTTSEGYYQTLFHELTHSTGHKSRLDRAELTAGEGKQSTSYAREELIAEMGASFLSAAAGIATEQTEQNAVAYIQNWLDLLKNDKKLVVQAASKAQRAAEMILGHTEEPEDEEQPPTATERPAAELAAPELDDTDREFMAAEKSWLAE